Protein AF-A0A8H7E320-F1 (afdb_monomer)

Structure (mmCIF, N/CA/C/O backbone):
data_AF-A0A8H7E320-F1
#
_entry.id   AF-A0A8H7E320-F1
#
loop_
_atom_site.group_PDB
_atom_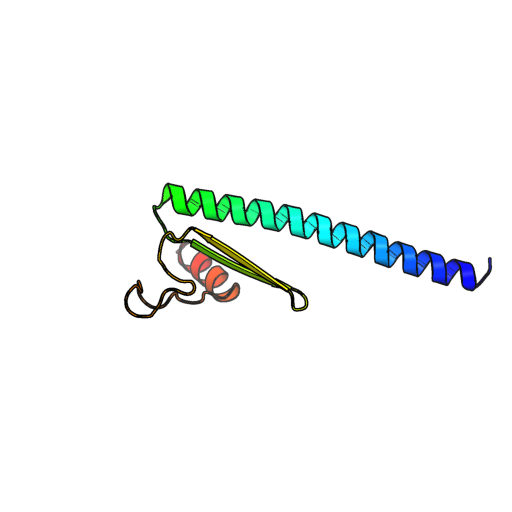site.id
_atom_site.type_symbol
_atom_site.label_atom_id
_atom_site.label_alt_id
_atom_site.label_comp_id
_atom_site.label_asym_id
_atom_site.label_entity_id
_atom_site.label_seq_id
_atom_site.pdbx_PDB_ins_code
_atom_site.Cartn_x
_atom_site.Cartn_y
_atom_site.Cartn_z
_atom_site.occupancy
_atom_site.B_iso_or_equiv
_atom_site.auth_seq_id
_atom_site.auth_comp_id
_atom_site.auth_asym_id
_atom_site.auth_atom_id
_atom_site.pdbx_PDB_model_num
ATOM 1 N N . MET A 1 1 ? -22.421 12.573 41.800 1.00 56.50 1 MET A N 1
ATOM 2 C CA . MET A 1 1 ? -22.522 12.390 40.331 1.00 56.50 1 MET A CA 1
ATOM 3 C C . MET A 1 1 ? -23.097 11.011 40.042 1.00 56.50 1 MET A C 1
ATOM 5 O O . MET A 1 1 ? -22.728 10.071 40.727 1.00 56.50 1 MET A O 1
ATOM 9 N N . SER A 1 2 ? -24.037 10.903 39.100 1.00 69.25 2 SER A N 1
ATOM 10 C CA . SER A 1 2 ? -24.811 9.676 38.833 1.00 69.25 2 SER A CA 1
ATOM 11 C C . SER A 1 2 ? -24.070 8.712 37.897 1.00 69.25 2 SER A C 1
ATOM 13 O O . SER A 1 2 ? -23.440 9.135 36.931 1.00 69.25 2 SER A O 1
ATOM 15 N N . GLU A 1 3 ? -24.215 7.407 38.125 1.00 65.19 3 GLU A N 1
ATOM 16 C CA . GLU A 1 3 ? -23.664 6.302 37.322 1.00 65.19 3 GLU A CA 1
ATOM 17 C C . GLU A 1 3 ? -24.005 6.393 35.815 1.00 65.19 3 GLU A C 1
ATOM 19 O O . GLU A 1 3 ? -23.250 5.950 34.945 1.00 65.19 3 GLU A O 1
ATOM 24 N N . ARG A 1 4 ? -25.134 7.036 35.483 1.00 63.66 4 ARG A N 1
ATOM 25 C CA . ARG A 1 4 ? -25.564 7.291 34.099 1.00 63.66 4 ARG A CA 1
ATOM 26 C C . ARG A 1 4 ? -24.670 8.306 33.380 1.00 63.66 4 ARG A C 1
ATOM 28 O O . ARG A 1 4 ? -24.465 8.178 32.176 1.00 63.66 4 ARG A O 1
ATOM 35 N N . GLN A 1 5 ? -24.099 9.272 34.103 1.00 57.91 5 GLN A N 1
ATOM 36 C CA . GLN A 1 5 ? -23.188 10.267 33.527 1.00 57.91 5 GLN A CA 1
ATOM 37 C C . GLN A 1 5 ? -21.833 9.645 33.158 1.00 57.91 5 GLN A C 1
ATOM 39 O O . GLN A 1 5 ? -21.315 9.926 32.080 1.00 57.91 5 GLN A O 1
ATOM 44 N N . PHE A 1 6 ? -21.311 8.713 33.965 1.00 63.56 6 PHE A N 1
ATOM 45 C CA . PHE A 1 6 ? -20.069 7.988 33.657 1.00 63.56 6 PHE A CA 1
ATOM 46 C C . PHE A 1 6 ? -20.177 7.122 32.393 1.00 63.56 6 PHE A C 1
ATOM 48 O O . PHE A 1 6 ? -19.274 7.124 31.554 1.00 63.56 6 PHE A O 1
ATOM 55 N N . LYS A 1 7 ? -21.302 6.416 32.210 1.00 61.88 7 LYS A N 1
ATOM 56 C CA . LYS A 1 7 ? -21.539 5.606 31.001 1.00 61.88 7 LYS A CA 1
ATOM 57 C C . LYS A 1 7 ? -21.610 6.466 29.736 1.00 61.88 7 LYS A C 1
ATOM 59 O O . LYS A 1 7 ? -21.066 6.069 28.708 1.00 61.88 7 LYS A O 1
ATOM 64 N N . LEU A 1 8 ? -22.231 7.646 29.809 1.00 61.47 8 LEU A N 1
ATOM 65 C CA . LEU A 1 8 ? -22.345 8.558 28.668 1.00 61.47 8 LEU A CA 1
ATOM 66 C C . LEU A 1 8 ? -20.975 9.117 28.247 1.00 61.47 8 LEU A C 1
ATOM 68 O O . LEU A 1 8 ? -20.642 9.096 27.062 1.00 61.47 8 LEU A O 1
ATOM 72 N N . VAL A 1 9 ? -20.152 9.537 29.216 1.00 64.69 9 VAL A N 1
ATOM 73 C CA . VAL A 1 9 ? -18.787 10.035 28.969 1.00 64.69 9 VAL A CA 1
ATOM 74 C C . VAL A 1 9 ? -17.924 8.955 28.308 1.00 64.69 9 VAL A C 1
ATOM 76 O O . VAL A 1 9 ? -17.325 9.208 27.263 1.00 64.69 9 VAL A O 1
ATOM 79 N N . GLY A 1 10 ? -17.953 7.717 28.813 1.00 61.59 10 GLY A N 1
ATOM 80 C CA . GLY A 1 10 ? -17.186 6.611 28.226 1.00 61.59 10 GLY A CA 1
ATOM 81 C C . GLY A 1 10 ? -17.610 6.227 26.797 1.00 61.59 10 GLY A C 1
ATOM 82 O O . GLY A 1 10 ? -16.790 5.754 26.006 1.00 61.59 10 GLY A O 1
ATOM 83 N N . VAL A 1 11 ? -18.877 6.436 26.422 1.00 66.25 11 VAL A N 1
ATOM 84 C CA . VAL A 1 11 ? -19.363 6.219 25.044 1.00 66.25 11 VAL A CA 1
ATOM 85 C C . VAL A 1 11 ? -18.897 7.340 24.109 1.00 66.25 11 VAL A C 1
ATOM 87 O O . VAL A 1 11 ? -18.465 7.063 22.985 1.00 66.25 11 VAL A O 1
ATOM 90 N N . ILE A 1 12 ? -18.928 8.591 24.576 1.00 66.88 12 ILE A N 1
ATOM 91 C CA . ILE A 1 12 ? -18.467 9.764 23.820 1.00 66.88 12 ILE A CA 1
ATOM 92 C C . ILE A 1 12 ? -16.952 9.694 23.585 1.00 66.88 12 ILE A C 1
ATOM 94 O O . ILE A 1 12 ? -16.486 9.890 22.464 1.00 66.88 12 ILE A O 1
ATOM 98 N N . GLU A 1 13 ? -16.165 9.322 24.591 1.00 62.94 13 GLU A N 1
ATOM 99 C CA . GLU A 1 13 ? -14.715 9.161 24.436 1.00 62.94 13 GLU A CA 1
ATOM 100 C C . GLU A 1 13 ? -14.354 8.084 23.402 1.00 62.94 13 GLU A C 1
ATOM 102 O O . GLU A 1 13 ? -13.486 8.292 22.546 1.00 62.94 13 GLU A O 1
ATOM 107 N N . LYS A 1 14 ? -15.063 6.946 23.411 1.00 67.06 14 LYS A N 1
ATOM 108 C CA . LYS A 1 14 ? -14.873 5.873 22.421 1.00 67.06 14 LYS A CA 1
ATOM 109 C C . LYS A 1 14 ? -15.223 6.328 21.002 1.00 67.06 14 LYS A C 1
ATOM 111 O O . LYS A 1 14 ? -14.514 5.967 20.056 1.00 67.06 14 LYS A O 1
ATOM 116 N N . SER A 1 15 ? -16.286 7.116 20.830 1.00 65.31 15 SER A N 1
ATOM 117 C CA . SER A 1 15 ? -16.709 7.611 19.514 1.00 65.31 15 SER A CA 1
ATOM 118 C C . SER A 1 15 ? -15.733 8.659 18.958 1.00 65.31 15 SER A C 1
ATOM 120 O O . SER A 1 15 ? -15.298 8.539 17.807 1.00 65.31 15 SER A O 1
ATOM 122 N N . VAL A 1 16 ? -15.280 9.600 19.792 1.00 70.38 16 VAL A N 1
ATOM 123 C CA . VAL A 1 16 ? -14.269 10.612 19.442 1.00 70.38 16 VAL A CA 1
ATOM 124 C C . VAL A 1 16 ? -12.930 9.953 19.103 1.00 70.38 16 VAL A C 1
ATOM 126 O O . VAL A 1 16 ? -12.298 10.300 18.099 1.00 70.38 16 VAL A O 1
ATOM 129 N N . ASN A 1 17 ? -12.498 8.953 19.878 1.00 73.00 17 ASN A N 1
ATOM 130 C CA . ASN A 1 17 ? -11.264 8.225 19.588 1.00 73.00 17 ASN A CA 1
ATOM 131 C C . ASN A 1 17 ? -11.363 7.454 18.258 1.00 73.00 17 ASN A C 1
ATOM 133 O O . ASN A 1 17 ? -10.454 7.526 17.431 1.00 73.00 17 ASN A O 1
ATOM 137 N N . ARG A 1 18 ? -12.507 6.809 17.977 1.00 71.75 18 ARG A N 1
ATOM 138 C CA . ARG A 1 18 ? -12.763 6.128 16.695 1.00 71.75 18 ARG A CA 1
ATOM 139 C C . ARG A 1 18 ? -12.665 7.087 15.505 1.00 71.75 18 ARG A C 1
ATOM 141 O O . ARG A 1 18 ? -12.009 6.746 14.514 1.00 71.75 18 ARG A O 1
ATOM 148 N N . GLN A 1 19 ? -13.259 8.277 15.604 1.00 73.94 19 GLN A N 1
ATOM 149 C CA . GLN A 1 19 ? -13.162 9.312 14.569 1.00 73.94 19 GLN A CA 1
ATOM 150 C C . GLN A 1 19 ? -11.712 9.783 14.371 1.00 73.94 19 GLN A C 1
ATOM 152 O O . GLN A 1 19 ? -11.233 9.867 13.235 1.00 73.94 19 GLN A O 1
ATOM 157 N N . ARG A 1 20 ? -10.961 10.008 15.460 1.00 75.94 20 ARG A N 1
ATOM 158 C CA . ARG A 1 20 ? -9.532 10.368 15.401 1.00 75.94 20 ARG A CA 1
ATOM 159 C C . ARG A 1 20 ? -8.696 9.280 14.724 1.00 75.94 20 ARG A C 1
ATOM 161 O O . ARG A 1 20 ? -7.891 9.597 13.847 1.00 75.94 20 ARG A 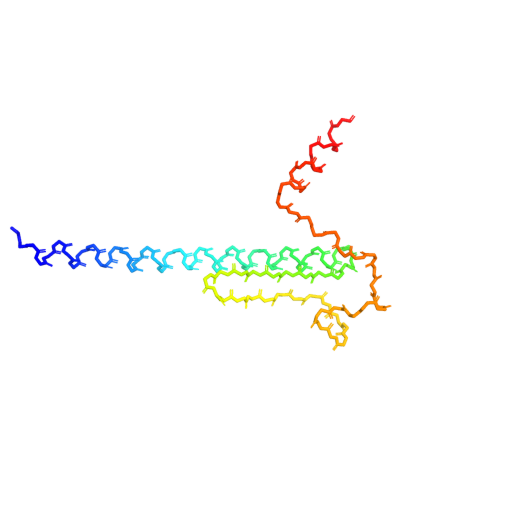O 1
ATOM 168 N N . THR A 1 21 ? -8.894 8.007 15.073 1.00 79.44 21 THR A N 1
ATOM 169 C CA . THR A 1 21 ? -8.206 6.876 14.427 1.00 79.44 21 THR A CA 1
ATOM 170 C C . THR A 1 21 ? -8.518 6.812 12.934 1.00 79.44 21 THR A C 1
ATOM 172 O O . THR A 1 21 ? -7.613 6.605 12.128 1.00 79.44 21 THR A O 1
ATOM 175 N N . GLN A 1 22 ? -9.777 7.019 12.541 1.00 81.88 22 GLN A N 1
ATOM 176 C CA . GLN A 1 22 ? -10.176 7.008 11.135 1.00 81.88 22 GLN A CA 1
ATOM 177 C C . GLN A 1 22 ? -9.536 8.164 10.358 1.00 81.88 22 GLN A C 1
ATOM 179 O O . GLN A 1 22 ? -8.981 7.935 9.287 1.00 81.88 22 GLN A O 1
ATOM 184 N N . ARG A 1 23 ? -9.511 9.380 10.918 1.00 84.00 23 ARG A N 1
ATOM 185 C CA . ARG A 1 23 ? -8.832 10.531 10.299 1.00 84.00 23 ARG A CA 1
ATOM 186 C C . ARG A 1 23 ? -7.328 10.293 10.140 1.00 84.00 23 ARG A C 1
ATOM 188 O O . ARG A 1 23 ? -6.772 10.599 9.087 1.00 84.00 23 ARG A O 1
ATOM 195 N N . LYS A 1 24 ? -6.666 9.720 11.153 1.00 89.50 24 LYS A N 1
ATOM 196 C CA . LYS A 1 24 ? -5.244 9.334 11.073 1.00 89.50 24 LYS A CA 1
ATOM 197 C C . LYS A 1 24 ? -5.006 8.288 9.979 1.00 89.50 24 LYS A C 1
ATOM 199 O O . LYS A 1 24 ? -4.054 8.426 9.216 1.00 89.50 24 LYS A O 1
ATOM 204 N N . LEU A 1 25 ? -5.884 7.288 9.871 1.00 85.25 25 LEU A N 1
ATOM 205 C CA . LEU A 1 25 ? -5.813 6.272 8.821 1.00 85.25 25 LEU A CA 1
ATOM 206 C C . LEU A 1 25 ? -5.938 6.896 7.426 1.00 85.25 25 LEU A C 1
ATOM 208 O O . LEU A 1 25 ? -5.120 6.597 6.566 1.00 85.25 25 LEU A O 1
ATOM 212 N N . TRP A 1 26 ? -6.906 7.791 7.215 1.00 84.31 26 TRP A N 1
ATOM 213 C CA . TRP A 1 26 ? -7.079 8.494 5.941 1.00 84.31 26 TRP A CA 1
ATOM 214 C C . TRP A 1 26 ? -5.850 9.312 5.551 1.00 84.31 26 TRP A C 1
ATOM 216 O O . TRP A 1 26 ? -5.401 9.224 4.410 1.00 84.31 26 TRP A O 1
ATOM 226 N N . LYS A 1 27 ? -5.267 10.055 6.502 1.00 90.44 27 LYS A N 1
ATOM 227 C CA . LYS A 1 27 ? -4.023 10.801 6.265 1.00 90.44 27 LYS A CA 1
ATOM 228 C C . LYS A 1 27 ? -2.890 9.868 5.827 1.00 90.44 27 LYS A C 1
ATOM 230 O O . LYS A 1 27 ? -2.281 10.111 4.794 1.00 90.44 27 LYS A O 1
ATOM 235 N N . ARG A 1 28 ? -2.657 8.773 6.561 1.00 90.12 28 ARG A N 1
ATOM 236 C CA . ARG A 1 28 ? -1.598 7.802 6.231 1.00 90.12 28 ARG A CA 1
ATOM 237 C C . ARG A 1 28 ? -1.839 7.100 4.899 1.00 90.12 28 ARG A C 1
ATOM 239 O O . ARG A 1 28 ? -0.903 6.947 4.128 1.00 90.12 28 ARG A O 1
ATOM 246 N N . LYS A 1 29 ? -3.085 6.719 4.608 1.00 88.25 29 LYS A N 1
ATOM 247 C CA . LYS A 1 29 ? -3.469 6.121 3.325 1.00 88.25 29 LYS A CA 1
ATOM 248 C C . LYS A 1 29 ? -3.170 7.073 2.167 1.00 88.25 29 LYS A C 1
ATOM 250 O O . LYS A 1 29 ? -2.608 6.638 1.173 1.00 88.25 29 LYS A O 1
ATOM 255 N N . ARG A 1 30 ? -3.490 8.365 2.312 1.00 89.75 30 ARG A N 1
ATOM 256 C CA . ARG A 1 30 ? -3.174 9.383 1.301 1.00 89.75 30 ARG A CA 1
ATOM 257 C C . ARG A 1 30 ? -1.668 9.496 1.067 1.00 89.75 30 ARG A C 1
ATOM 259 O O . ARG A 1 30 ? -1.247 9.500 -0.081 1.00 89.75 30 ARG A O 1
ATOM 266 N N . THR A 1 31 ? -0.869 9.545 2.133 1.00 94.56 31 THR A N 1
ATOM 267 C CA . THR A 1 31 ? 0.598 9.568 2.021 1.00 94.56 31 THR A CA 1
ATOM 268 C C . THR A 1 31 ? 1.135 8.316 1.330 1.00 94.56 31 THR A C 1
ATOM 270 O O . THR A 1 31 ? 1.976 8.429 0.448 1.00 94.56 31 THR A O 1
ATOM 273 N N . LEU A 1 32 ? 0.626 7.136 1.696 1.00 92.25 32 LEU A N 1
ATOM 274 C CA . LEU A 1 32 ? 1.059 5.863 1.123 1.00 92.25 32 LEU A CA 1
ATOM 275 C C . LEU A 1 32 ? 0.761 5.789 -0.379 1.00 92.25 32 LEU A C 1
ATOM 277 O O . LEU A 1 32 ? 1.647 5.472 -1.158 1.00 92.25 32 LEU A O 1
ATOM 281 N N . VAL A 1 33 ? -0.454 6.167 -0.785 1.00 90.62 33 VAL A N 1
ATOM 282 C CA . VAL A 1 33 ? -0.833 6.255 -2.204 1.00 90.62 33 VAL A CA 1
ATOM 283 C C . VAL A 1 33 ? 0.036 7.266 -2.951 1.00 90.62 33 VAL A C 1
ATOM 285 O O . VAL A 1 33 ? 0.475 6.976 -4.057 1.00 90.62 33 VAL A O 1
ATOM 288 N N . GLY A 1 34 ? 0.328 8.423 -2.347 1.00 92.88 34 GLY A N 1
ATOM 289 C CA . GLY A 1 34 ? 1.232 9.410 -2.942 1.00 92.88 34 GLY A CA 1
ATOM 290 C C . GLY A 1 34 ? 2.629 8.845 -3.205 1.00 92.88 34 GLY A C 1
ATOM 291 O O . GLY A 1 34 ? 3.183 9.078 -4.272 1.00 92.88 34 GLY A O 1
ATOM 292 N N . LYS A 1 35 ? 3.162 8.040 -2.277 1.00 93.62 35 LYS A N 1
ATOM 293 C CA . LYS A 1 35 ? 4.448 7.353 -2.460 1.00 93.62 35 LYS A CA 1
ATOM 294 C C . LYS A 1 35 ? 4.392 6.286 -3.549 1.00 93.62 35 LYS A C 1
ATOM 296 O O . LYS A 1 35 ? 5.300 6.226 -4.363 1.00 93.62 35 LYS A O 1
ATOM 301 N N . CYS A 1 36 ? 3.318 5.501 -3.616 1.00 90.75 36 CYS A N 1
ATOM 302 C CA . CYS A 1 36 ? 3.119 4.558 -4.716 1.00 90.75 36 CYS A CA 1
ATOM 303 C C . CYS A 1 36 ? 3.072 5.267 -6.079 1.00 90.75 36 CYS A C 1
ATOM 305 O O . CYS A 1 36 ? 3.682 4.798 -7.033 1.00 90.75 36 CYS A O 1
ATOM 307 N N . ASP A 1 37 ? 2.385 6.407 -6.186 1.00 89.88 37 ASP A N 1
ATOM 308 C CA . ASP A 1 37 ? 2.361 7.156 -7.443 1.00 89.88 37 ASP A CA 1
ATOM 309 C C . ASP A 1 37 ? 3.757 7.672 -7.814 1.00 89.88 37 ASP A C 1
ATOM 311 O O . ASP A 1 37 ? 4.205 7.435 -8.934 1.00 89.88 37 ASP A O 1
ATOM 315 N N . GLU A 1 38 ? 4.458 8.306 -6.870 1.00 94.06 38 GLU A N 1
ATOM 316 C CA . GLU A 1 38 ? 5.833 8.794 -7.036 1.00 94.06 38 GLU A CA 1
ATOM 317 C C . GLU A 1 38 ? 6.770 7.681 -7.530 1.00 94.06 38 GLU A C 1
ATOM 319 O O . GLU A 1 38 ? 7.371 7.823 -8.592 1.00 94.06 38 GLU A O 1
ATOM 324 N N . THR A 1 39 ? 6.822 6.540 -6.833 1.00 90.50 39 THR A N 1
ATOM 325 C CA . THR A 1 39 ? 7.654 5.388 -7.216 1.00 90.50 39 THR A CA 1
ATOM 326 C C . THR A 1 39 ? 7.293 4.865 -8.604 1.00 90.50 39 THR A C 1
ATOM 328 O O . THR A 1 39 ? 8.182 4.661 -9.424 1.00 90.50 39 THR A O 1
ATOM 331 N N . GLY A 1 40 ? 6.001 4.711 -8.911 1.00 89.44 40 GLY A N 1
ATOM 332 C CA . GLY A 1 40 ? 5.587 4.249 -10.235 1.00 89.44 40 GLY A CA 1
ATOM 333 C C . GLY A 1 40 ? 5.936 5.231 -11.359 1.00 89.44 40 GLY A C 1
ATOM 334 O O . GLY A 1 40 ? 6.080 4.811 -12.495 1.00 89.44 40 GLY A O 1
ATOM 335 N N . ARG A 1 41 ? 6.068 6.543 -11.082 1.00 88.69 41 ARG A N 1
ATOM 336 C CA . ARG A 1 41 ? 6.566 7.509 -12.088 1.00 88.69 41 ARG A CA 1
ATOM 337 C C . ARG A 1 41 ? 8.080 7.429 -12.228 1.00 88.69 41 ARG A C 1
ATOM 339 O O . ARG A 1 41 ? 8.570 7.464 -13.343 1.00 88.69 41 ARG A O 1
ATOM 346 N N . LEU A 1 42 ? 8.797 7.359 -11.106 1.00 94.38 42 LEU A N 1
ATOM 347 C CA . LEU A 1 42 ? 10.261 7.406 -11.088 1.00 94.38 42 LEU A CA 1
ATOM 348 C C . LEU A 1 42 ? 10.907 6.182 -11.734 1.00 94.38 42 LEU A C 1
ATOM 350 O O . LEU A 1 42 ? 11.962 6.312 -12.343 1.00 94.38 42 LEU A O 1
ATOM 354 N N . TYR A 1 43 ? 10.289 5.014 -11.580 1.00 90.31 43 TYR A N 1
ATOM 355 C CA . TYR A 1 43 ? 10.864 3.739 -12.012 1.00 90.31 43 TYR A CA 1
ATOM 356 C C . TYR A 1 43 ? 10.030 3.031 -13.080 1.00 90.31 43 TYR A C 1
ATOM 358 O O . TYR A 1 43 ? 10.266 1.854 -13.326 1.00 90.31 43 TYR A O 1
ATOM 366 N N . GLU A 1 44 ? 9.022 3.708 -13.648 1.00 84.94 44 GLU A N 1
ATOM 367 C CA . GLU A 1 44 ? 8.093 3.128 -14.636 1.00 84.94 44 GLU A CA 1
ATOM 368 C C . GLU A 1 44 ? 7.493 1.785 -14.178 1.00 84.94 44 GLU A C 1
ATOM 370 O O . GLU A 1 44 ? 7.231 0.879 -14.963 1.00 84.94 44 GLU A O 1
ATOM 375 N N . ALA A 1 45 ? 7.296 1.650 -12.865 1.00 82.50 45 ALA A N 1
ATOM 376 C CA . ALA A 1 45 ? 6.879 0.408 -12.242 1.00 82.50 45 ALA A CA 1
ATOM 377 C C . ALA A 1 45 ? 5.355 0.326 -12.126 1.00 82.50 45 ALA A C 1
ATOM 379 O O . ALA A 1 45 ? 4.697 1.276 -11.679 1.00 82.50 45 ALA A O 1
ATOM 380 N N . ASP A 1 46 ? 4.814 -0.857 -12.407 1.00 80.69 46 ASP A N 1
ATOM 381 C CA . ASP A 1 46 ? 3.442 -1.204 -12.056 1.00 80.69 46 ASP A CA 1
ATOM 382 C C . ASP A 1 46 ? 3.327 -1.399 -10.543 1.00 80.69 46 ASP A C 1
ATOM 384 O O . ASP A 1 46 ? 3.989 -2.254 -9.947 1.00 80.69 46 ASP A O 1
ATOM 388 N N . ILE A 1 47 ? 2.477 -0.594 -9.897 1.00 83.38 47 ILE A N 1
ATOM 389 C CA . ILE A 1 47 ? 2.320 -0.624 -8.438 1.00 83.38 47 ILE A CA 1
ATOM 390 C C . ILE A 1 47 ? 0.900 -0.976 -8.030 1.00 83.38 47 ILE A C 1
ATOM 392 O O . ILE A 1 47 ? -0.089 -0.386 -8.478 1.00 83.38 47 ILE A O 1
ATOM 396 N N . TYR A 1 48 ? 0.828 -1.891 -7.067 1.00 82.19 48 TYR A N 1
ATOM 397 C CA . TYR A 1 48 ? -0.408 -2.384 -6.493 1.00 82.19 48 TYR A CA 1
ATOM 398 C C . TYR A 1 48 ? -0.378 -2.299 -4.975 1.00 82.19 48 TYR A C 1
ATOM 400 O O . TYR A 1 48 ? 0.558 -2.757 -4.321 1.00 82.19 48 TYR A O 1
ATOM 408 N N . LEU A 1 49 ? -1.432 -1.730 -4.397 1.00 85.12 49 LEU A N 1
ATOM 409 C CA . LEU A 1 49 ? -1.557 -1.563 -2.957 1.00 85.12 49 LEU A CA 1
ATOM 410 C C . LEU A 1 49 ? -2.953 -1.980 -2.498 1.00 85.12 49 LEU A C 1
ATOM 412 O O . LEU A 1 49 ? -3.943 -1.309 -2.785 1.00 85.12 49 LEU A O 1
ATOM 416 N N . ALA A 1 50 ? -3.019 -3.048 -1.706 1.00 84.62 50 ALA A N 1
ATOM 417 C CA . ALA A 1 50 ? -4.236 -3.480 -1.033 1.00 84.62 50 ALA A CA 1
ATOM 418 C C . ALA A 1 50 ? -4.177 -3.133 0.462 1.00 84.62 50 ALA A C 1
ATOM 420 O O . ALA A 1 50 ? -3.278 -3.555 1.185 1.00 84.62 50 ALA A O 1
ATOM 421 N N . VAL A 1 51 ? -5.169 -2.385 0.950 1.00 84.06 51 VAL A N 1
ATOM 422 C CA . VAL A 1 51 ? -5.324 -2.058 2.373 1.00 84.06 51 VAL A CA 1
ATOM 423 C C . VAL A 1 51 ? -6.617 -2.680 2.886 1.00 84.06 51 VAL A C 1
ATOM 425 O O . VAL A 1 51 ? -7.710 -2.200 2.577 1.00 84.06 51 VAL A O 1
ATOM 428 N N . ARG A 1 52 ? -6.498 -3.729 3.708 1.00 83.69 52 ARG A N 1
ATOM 429 C CA . ARG A 1 52 ? -7.635 -4.402 4.352 1.00 83.69 52 ARG A CA 1
ATOM 430 C C . ARG A 1 52 ? -7.743 -4.011 5.827 1.00 83.69 52 ARG A C 1
ATOM 432 O O . ARG A 1 52 ? -6.771 -4.077 6.573 1.00 83.69 52 ARG A O 1
ATOM 439 N N . ARG A 1 53 ? -8.939 -3.623 6.276 1.00 81.94 53 ARG A N 1
ATOM 440 C CA . ARG A 1 53 ? -9.236 -3.328 7.687 1.00 81.94 53 ARG A CA 1
ATOM 441 C C . ARG A 1 53 ? -10.701 -3.603 8.002 1.00 81.94 53 ARG A C 1
ATOM 443 O O . ARG A 1 53 ? -11.577 -3.024 7.371 1.00 81.94 53 ARG A O 1
ATOM 450 N N . LYS A 1 54 ? -10.963 -4.400 9.047 1.00 85.56 54 LYS A N 1
ATOM 451 C CA . LYS A 1 54 ? -12.320 -4.676 9.569 1.00 85.56 54 LYS A CA 1
ATOM 452 C C . LYS A 1 54 ? -13.328 -5.044 8.462 1.00 85.56 54 LYS A C 1
ATOM 454 O O . LYS A 1 54 ? -14.391 -4.444 8.376 1.00 85.56 54 LYS A O 1
ATOM 459 N N . GLY A 1 55 ? -12.952 -5.963 7.572 1.00 81.19 55 GLY A N 1
ATOM 460 C CA . GLY A 1 55 ? -13.801 -6.412 6.458 1.00 81.19 55 GLY A CA 1
ATOM 461 C C . GLY A 1 55 ? -13.847 -5.486 5.235 1.00 81.19 55 GLY A C 1
ATOM 462 O O . GLY A 1 55 ? -14.278 -5.921 4.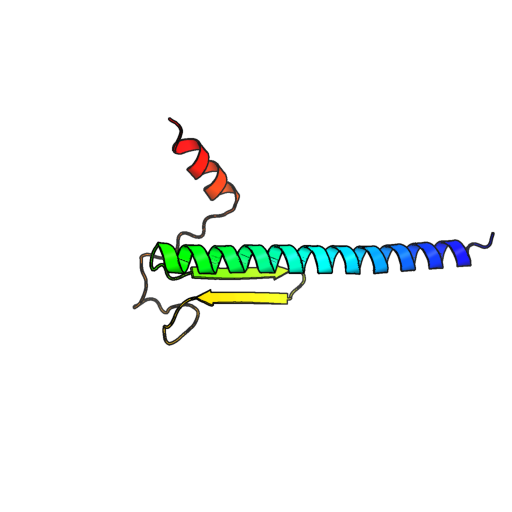177 1.00 81.19 55 GLY A O 1
ATOM 463 N N . SER A 1 56 ? -13.348 -4.248 5.321 1.00 77.50 56 SER A N 1
ATOM 464 C CA . SER A 1 56 ? -13.218 -3.358 4.161 1.00 77.50 56 SER A CA 1
ATOM 465 C C . SER A 1 56 ? -11.863 -3.546 3.478 1.00 77.50 56 SER A C 1
ATOM 467 O O . SER A 1 56 ? -10.839 -3.651 4.158 1.00 77.50 56 SER A O 1
ATOM 469 N N . CYS A 1 57 ? -11.852 -3.566 2.145 1.00 82.31 57 CYS A N 1
ATOM 470 C CA . CYS A 1 57 ? -10.649 -3.572 1.317 1.00 82.31 57 CYS A CA 1
ATOM 471 C C . CYS A 1 57 ? -10.652 -2.329 0.421 1.00 82.31 57 CYS A C 1
ATOM 473 O O . CYS A 1 57 ? -11.627 -2.085 -0.283 1.00 82.31 57 CYS A O 1
ATOM 475 N N . THR A 1 58 ? -9.585 -1.530 0.448 1.00 81.06 58 THR A N 1
ATOM 476 C CA . THR A 1 58 ? -9.324 -0.544 -0.610 1.00 81.06 58 THR A CA 1
ATOM 477 C C . THR A 1 58 ? -8.135 -1.007 -1.427 1.00 81.06 58 THR A C 1
ATOM 479 O O . THR A 1 58 ? -7.091 -1.311 -0.853 1.00 81.06 58 THR A O 1
ATOM 482 N N . ILE A 1 59 ? -8.285 -0.991 -2.745 1.00 83.06 59 ILE A N 1
ATOM 483 C CA . ILE A 1 59 ? -7.218 -1.281 -3.692 1.00 83.06 59 ILE A CA 1
ATOM 484 C C . ILE A 1 59 ? -6.847 0.028 -4.391 1.00 83.06 59 ILE A C 1
ATOM 486 O O . ILE A 1 59 ? -7.722 0.7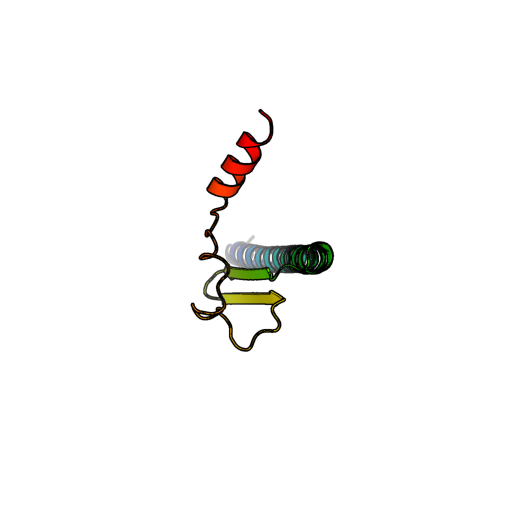69 -4.835 1.00 83.06 59 ILE A O 1
ATOM 490 N N . TYR A 1 60 ? -5.556 0.330 -4.427 1.00 81.88 60 TYR A N 1
ATOM 491 C CA . TYR A 1 60 ? -4.960 1.304 -5.330 1.00 81.88 60 TYR A CA 1
ATOM 492 C C . TYR A 1 60 ? -4.156 0.529 -6.367 1.00 81.88 60 TYR A C 1
ATOM 494 O O . TYR A 1 60 ? -3.414 -0.391 -6.018 1.00 81.88 60 TYR A O 1
ATOM 502 N N . THR A 1 61 ? -4.315 0.907 -7.627 1.00 81.00 61 THR A N 1
ATOM 503 C CA . THR A 1 61 ? -3.557 0.341 -8.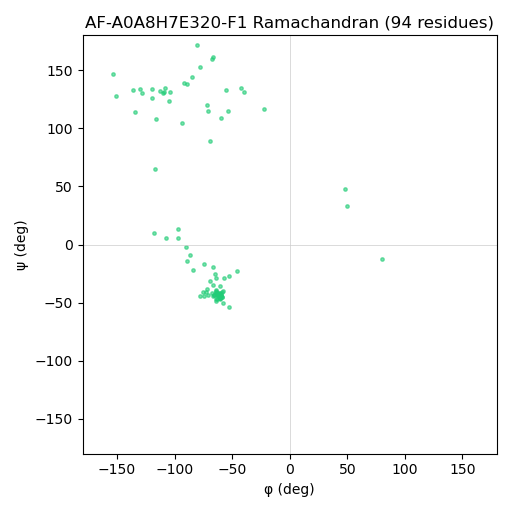733 1.00 81.00 61 THR A CA 1
ATOM 504 C C . THR A 1 61 ? -3.102 1.468 -9.641 1.00 81.00 61 THR A C 1
ATOM 506 O O . THR A 1 61 ? -3.871 2.374 -9.967 1.00 81.00 61 THR A O 1
ATOM 509 N N . LYS A 1 62 ? -1.825 1.411 -9.998 1.00 76.88 62 LYS A N 1
ATOM 510 C CA . LYS A 1 62 ? -1.222 2.191 -11.065 1.00 76.88 62 LYS A CA 1
ATOM 511 C C . LYS A 1 62 ? -0.721 1.205 -12.109 1.00 76.88 62 LYS A C 1
ATOM 513 O O . LYS A 1 62 ? 0.472 1.012 -12.275 1.00 76.88 62 LYS A O 1
ATOM 518 N N . PHE A 1 63 ? -1.683 0.523 -12.706 1.00 73.56 63 PHE A N 1
ATOM 519 C CA . PHE A 1 63 ? -1.512 -0.405 -13.805 1.00 73.56 63 PHE A CA 1
ATOM 520 C C . PHE A 1 63 ? -2.533 -0.014 -14.859 1.00 73.56 63 PHE A C 1
ATOM 522 O O . PHE A 1 63 ? -3.690 0.258 -14.529 1.00 73.56 63 PHE A O 1
ATOM 529 N N . LEU A 1 64 ? -2.092 0.053 -16.109 1.00 64.94 64 LEU A N 1
ATOM 530 C CA . LEU A 1 64 ? -2.944 0.414 -17.242 1.00 64.94 64 LEU A CA 1
ATOM 531 C C . LEU A 1 64 ? -3.474 -0.811 -17.997 1.00 64.94 64 LEU A C 1
ATOM 533 O O . LEU A 1 64 ? -4.117 -0.653 -19.031 1.00 64.94 64 LEU A O 1
ATOM 537 N N . GLY A 1 65 ? -3.215 -2.026 -17.506 1.00 65.75 65 GLY A N 1
ATOM 538 C CA . GLY A 1 65 ? -3.658 -3.240 -18.176 1.00 65.75 65 GLY A CA 1
ATOM 539 C C . GLY A 1 65 ? -5.127 -3.609 -17.927 1.00 65.75 65 GLY A C 1
ATOM 540 O O . GLY A 1 65 ? -5.821 -3.007 -17.101 1.00 65.75 65 GLY A O 1
ATOM 541 N N . PRO A 1 66 ? -5.620 -4.623 -18.656 1.00 60.41 66 PRO A N 1
ATOM 542 C CA . PRO A 1 66 ? -7.049 -4.870 -18.844 1.00 60.41 66 PRO A CA 1
ATOM 543 C C . PRO A 1 66 ? -7.764 -5.468 -17.624 1.00 60.41 66 PRO A C 1
ATOM 545 O O . PRO A 1 66 ? -8.994 -5.443 -17.568 1.00 60.41 66 PRO A O 1
ATOM 548 N N . SER A 1 67 ? -7.041 -6.024 -16.645 1.00 60.44 67 SER A N 1
ATOM 549 C CA . SER A 1 67 ? -7.667 -6.645 -15.473 1.00 60.44 67 SER A CA 1
ATOM 550 C C . SER A 1 67 ? -6.793 -6.640 -14.222 1.00 60.44 67 SER A C 1
ATOM 552 O O . SER A 1 67 ? -5.579 -6.808 -14.298 1.00 60.44 67 SER A O 1
ATOM 554 N N . TRP A 1 68 ? -7.445 -6.522 -13.061 1.00 60.81 68 TRP A N 1
ATOM 555 C CA . TRP A 1 68 ? -6.848 -6.723 -11.740 1.00 60.81 68 TRP A CA 1
ATOM 556 C C . TRP A 1 68 ? -7.449 -7.973 -11.060 1.00 60.81 68 TRP A C 1
ATOM 558 O O . TRP A 1 68 ? -8.678 -8.069 -10.989 1.00 60.81 68 TRP A O 1
ATOM 568 N N . PRO A 1 69 ? -6.638 -8.890 -10.492 1.00 63.19 69 PRO A N 1
ATOM 569 C CA . PRO A 1 69 ? -5.177 -8.941 -10.583 1.00 63.19 69 PRO A CA 1
ATOM 570 C C . PRO A 1 69 ? -4.703 -9.275 -12.013 1.00 63.19 69 PRO A C 1
ATOM 572 O O . PRO A 1 69 ? -5.492 -9.822 -12.789 1.00 63.19 69 PRO A O 1
ATOM 575 N N . PRO A 1 70 ? -3.442 -8.960 -12.367 1.00 62.12 70 PRO A N 1
ATOM 576 C CA . PRO A 1 70 ? -2.852 -9.373 -13.636 1.00 62.12 70 PRO A CA 1
ATOM 577 C C . PRO A 1 70 ? -2.961 -10.890 -13.768 1.00 62.12 70 PRO A C 1
ATOM 579 O O . PRO A 1 70 ? -2.698 -11.625 -12.809 1.00 62.12 70 PRO A O 1
ATOM 582 N N . ARG A 1 71 ? -3.418 -11.363 -14.927 1.00 61.94 71 ARG A N 1
ATOM 583 C CA . ARG A 1 71 ? -3.503 -12.800 -15.209 1.00 61.94 71 ARG A CA 1
ATOM 584 C C . ARG A 1 71 ? -2.113 -13.318 -15.563 1.00 61.94 71 ARG A C 1
ATOM 586 O O . ARG A 1 71 ? -1.299 -12.556 -16.065 1.00 61.94 71 ARG A O 1
ATOM 593 N N . GLY A 1 72 ? -1.884 -14.606 -15.292 1.00 55.75 72 GLY A N 1
ATOM 594 C CA . GLY A 1 72 ? -0.588 -15.303 -15.315 1.00 55.75 72 GLY A CA 1
ATOM 595 C C . GLY A 1 72 ? 0.327 -15.065 -16.521 1.00 55.75 72 GLY A C 1
ATOM 596 O O . GLY A 1 72 ? 1.533 -15.221 -16.377 1.00 55.75 72 GLY A O 1
ATOM 597 N N . ASP A 1 73 ? -0.223 -14.657 -17.662 1.00 56.31 73 ASP A N 1
ATOM 598 C CA . ASP A 1 73 ? 0.526 -14.491 -18.909 1.00 56.31 73 ASP A CA 1
ATOM 599 C C . ASP A 1 73 ? 1.133 -13.078 -19.081 1.00 56.31 73 ASP A C 1
ATOM 601 O O . ASP A 1 73 ? 2.052 -12.911 -19.875 1.00 56.31 73 ASP A O 1
ATOM 605 N N . ASP A 1 74 ? 0.705 -12.087 -18.279 1.00 54.28 74 ASP A N 1
ATOM 606 C CA . ASP A 1 74 ? 1.272 -10.718 -18.219 1.00 54.28 74 ASP A CA 1
ATOM 607 C C . ASP A 1 74 ? 2.294 -10.553 -17.063 1.00 54.28 74 ASP A C 1
ATOM 609 O O . ASP A 1 74 ? 2.636 -9.445 -16.639 1.00 54.28 74 ASP A O 1
ATOM 613 N N . VAL A 1 75 ? 2.732 -11.664 -16.463 1.00 51.84 75 VAL A N 1
ATOM 614 C CA . VAL A 1 75 ? 3.381 -11.700 -15.144 1.00 51.84 75 VAL A CA 1
ATOM 615 C C . VAL A 1 75 ? 4.903 -11.638 -15.283 1.00 51.84 75 VAL A C 1
ATOM 617 O O . VAL A 1 75 ? 5.567 -12.641 -15.534 1.00 51.84 75 VAL A O 1
ATOM 620 N N . TYR A 1 76 ? 5.475 -10.462 -14.989 1.00 53.59 76 TYR A N 1
ATOM 621 C CA . TYR A 1 76 ? 6.757 -10.401 -14.267 1.00 53.59 76 TYR A CA 1
ATOM 622 C C . TYR A 1 76 ? 6.715 -11.435 -13.137 1.00 53.59 76 TYR A C 1
ATOM 624 O O . TYR A 1 76 ? 5.687 -11.470 -12.463 1.00 53.59 76 TYR A O 1
ATOM 632 N N . PRO A 1 77 ? 7.767 -12.250 -12.912 1.00 60.03 77 PRO A N 1
ATOM 633 C CA . PRO A 1 77 ? 7.725 -13.422 -12.032 1.00 60.03 77 PRO A CA 1
ATOM 634 C C . PRO A 1 77 ? 6.916 -13.147 -10.768 1.00 60.03 77 PRO A C 1
ATOM 636 O O . PRO A 1 77 ? 7.117 -12.101 -10.151 1.00 60.03 77 PRO A O 1
ATOM 639 N N . VAL A 1 78 ? 5.995 -14.072 -10.447 1.00 55.66 78 VAL A N 1
ATOM 640 C CA . VAL A 1 78 ? 5.002 -13.997 -9.358 1.00 55.66 78 VAL A CA 1
ATOM 641 C C . VAL A 1 78 ? 5.456 -13.017 -8.278 1.00 55.66 78 VAL A C 1
ATOM 643 O O . VAL A 1 78 ? 6.497 -13.278 -7.665 1.00 55.66 78 VAL A O 1
ATOM 646 N N . PRO A 1 79 ? 4.726 -11.910 -8.030 1.00 56.50 79 PRO A N 1
ATOM 647 C CA . PRO A 1 79 ? 5.171 -10.908 -7.077 1.00 56.50 79 PRO A CA 1
ATOM 648 C C . PRO A 1 79 ? 5.464 -11.602 -5.754 1.00 56.50 79 PRO A C 1
ATOM 650 O O . PRO A 1 79 ? 4.568 -12.183 -5.135 1.00 56.50 79 PRO A O 1
ATOM 653 N N . ILE A 1 80 ? 6.736 -11.580 -5.347 1.00 64.25 80 ILE A N 1
ATOM 654 C CA . ILE A 1 80 ? 7.151 -12.101 -4.052 1.00 64.25 80 ILE A CA 1
ATOM 655 C C . ILE A 1 80 ? 6.369 -11.285 -3.036 1.00 64.25 80 ILE A C 1
ATOM 657 O O . ILE A 1 80 ? 6.606 -10.087 -2.867 1.00 64.25 80 ILE A O 1
ATOM 661 N N . ILE A 1 81 ? 5.391 -11.919 -2.391 1.00 66.81 81 ILE A N 1
ATOM 662 C CA . ILE A 1 81 ? 4.603 -11.278 -1.347 1.00 66.81 81 ILE A CA 1
ATOM 663 C C . ILE A 1 81 ? 5.549 -11.085 -0.165 1.00 66.81 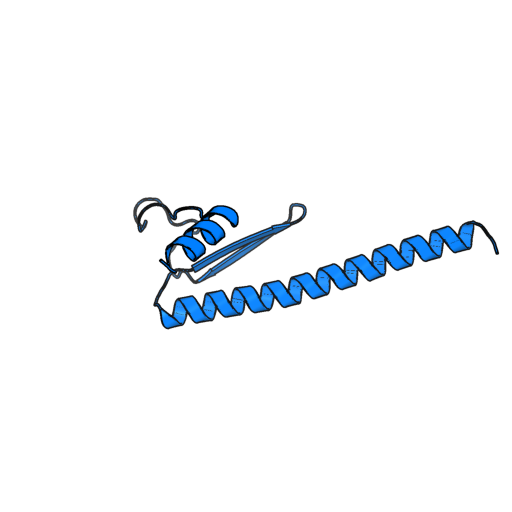81 ILE A C 1
ATOM 665 O O . ILE A 1 81 ? 5.690 -11.951 0.697 1.00 66.81 81 ILE A O 1
ATOM 669 N N . MET A 1 82 ? 6.243 -9.949 -0.144 1.00 65.94 82 MET A N 1
ATOM 670 C CA . MET A 1 82 ? 7.091 -9.592 0.977 1.00 65.94 82 MET A CA 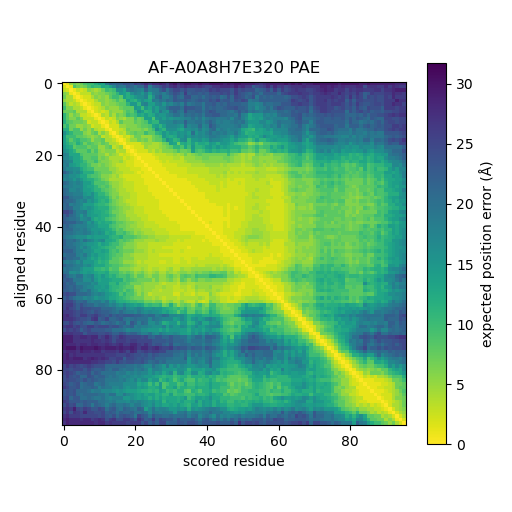1
ATOM 671 C C . MET A 1 82 ? 6.193 -9.242 2.153 1.00 65.94 82 MET A C 1
ATOM 673 O O . MET A 1 82 ? 5.447 -8.260 2.145 1.00 65.94 82 MET A O 1
ATOM 677 N N . THR A 1 83 ? 6.276 -10.061 3.195 1.00 76.56 83 THR A N 1
ATOM 678 C CA . THR A 1 83 ? 5.729 -9.682 4.492 1.00 76.56 83 THR A CA 1
ATOM 679 C C . THR A 1 83 ? 6.529 -8.503 5.054 1.00 76.56 83 THR A C 1
ATOM 681 O O . THR A 1 83 ? 7.671 -8.249 4.659 1.00 76.56 83 THR A O 1
ATOM 684 N N . ALA A 1 84 ? 5.956 -7.785 6.023 1.00 73.62 84 ALA A N 1
ATOM 685 C CA . ALA A 1 84 ? 6.677 -6.714 6.711 1.00 73.62 84 ALA A CA 1
ATOM 686 C C . ALA A 1 84 ? 7.980 -7.211 7.370 1.00 73.62 84 ALA A C 1
ATOM 688 O O . ALA A 1 84 ? 8.932 -6.446 7.502 1.00 73.62 84 ALA A O 1
ATOM 689 N N . GLU A 1 85 ? 8.034 -8.481 7.777 1.00 78.38 85 GLU A N 1
ATOM 690 C CA . GLU A 1 85 ? 9.229 -9.105 8.351 1.00 78.38 85 GLU A CA 1
ATOM 691 C C . GLU A 1 85 ? 10.279 -9.403 7.285 1.00 78.38 85 GLU A C 1
ATOM 693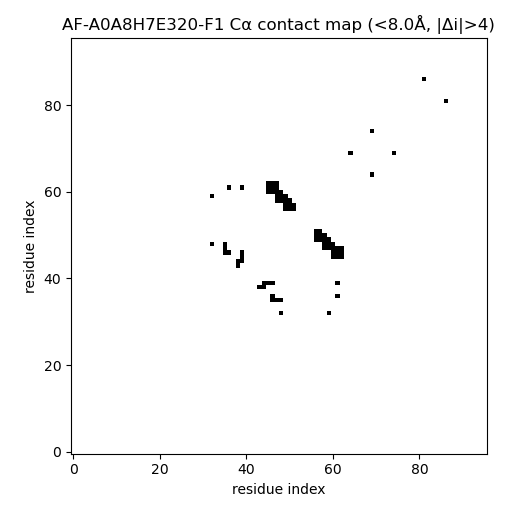 O O . GLU A 1 85 ? 11.443 -9.051 7.469 1.00 78.38 85 GLU A O 1
ATOM 698 N N . SER A 1 86 ? 9.861 -9.949 6.141 1.00 76.88 86 SER A N 1
ATOM 699 C CA . SER A 1 86 ? 10.738 -10.183 4.990 1.00 76.88 86 SER A CA 1
ATOM 700 C C . SER A 1 86 ? 11.393 -8.883 4.516 1.00 76.88 86 SER A C 1
ATOM 702 O O . SER A 1 86 ? 12.586 -8.863 4.225 1.00 76.88 86 SER A O 1
ATOM 704 N N . LEU A 1 87 ? 10.642 -7.774 4.505 1.00 74.62 87 LEU A N 1
ATOM 705 C CA . LEU A 1 87 ? 11.181 -6.455 4.165 1.00 74.62 87 LEU A CA 1
ATOM 706 C C . LEU A 1 87 ? 12.240 -5.996 5.176 1.00 74.62 87 LEU A C 1
ATOM 708 O O . LEU A 1 87 ? 13.322 -5.569 4.789 1.00 74.62 87 LEU A O 1
ATOM 712 N N . ARG A 1 88 ? 11.955 -6.129 6.479 1.00 79.75 88 ARG A N 1
ATOM 713 C CA . ARG A 1 88 ? 12.908 -5.776 7.545 1.00 79.75 88 ARG A CA 1
ATOM 714 C C . ARG A 1 88 ? 14.195 -6.596 7.470 1.00 79.75 88 ARG A C 1
ATOM 716 O O . ARG A 1 88 ? 15.252 -6.076 7.800 1.00 79.75 88 ARG A O 1
ATOM 723 N N . GLN A 1 89 ? 14.107 -7.866 7.079 1.00 79.31 89 GLN A N 1
ATOM 724 C CA . GLN A 1 89 ? 15.270 -8.736 6.905 1.00 79.31 89 GLN A CA 1
ATOM 725 C C . GLN A 1 89 ? 16.085 -8.366 5.663 1.00 79.31 89 GLN A C 1
ATOM 727 O O . GLN A 1 89 ? 17.309 -8.350 5.738 1.00 79.31 89 GLN A O 1
ATOM 732 N N . ALA A 1 90 ? 15.428 -8.030 4.550 1.00 72.31 90 ALA A N 1
ATOM 733 C CA . ALA A 1 90 ? 16.106 -7.594 3.331 1.00 72.31 90 ALA A CA 1
ATOM 734 C C . ALA A 1 90 ? 16.893 -6.292 3.549 1.00 72.31 90 ALA A C 1
ATOM 736 O O . ALA A 1 90 ? 18.056 -6.225 3.175 1.00 72.31 90 ALA A O 1
ATOM 737 N N . SER A 1 91 ? 16.305 -5.306 4.239 1.00 71.31 91 SER A N 1
ATOM 738 C CA . SER A 1 91 ? 16.982 -4.036 4.542 1.00 71.31 91 SER A CA 1
ATOM 739 C C . SER A 1 91 ? 18.176 -4.167 5.491 1.00 71.31 91 SER A C 1
ATOM 741 O O . SER A 1 91 ? 18.989 -3.261 5.541 1.00 71.31 91 SER A O 1
ATOM 743 N N . ARG A 1 92 ? 18.284 -5.257 6.263 1.00 72.81 92 ARG A N 1
ATOM 744 C CA . ARG A 1 92 ? 19.445 -5.506 7.138 1.00 72.81 92 ARG A CA 1
ATOM 745 C C . ARG A 1 92 ? 20.614 -6.164 6.413 1.00 72.81 92 ARG A C 1
ATOM 747 O O . ARG A 1 92 ? 21.722 -6.103 6.912 1.00 72.81 92 ARG A O 1
ATOM 754 N N . LYS A 1 93 ? 20.360 -6.831 5.284 1.00 61.59 93 LYS A N 1
ATOM 755 C CA . LYS A 1 93 ? 21.389 -7.528 4.496 1.00 61.59 93 LYS A CA 1
ATOM 756 C C . LYS A 1 93 ? 22.098 -6.623 3.488 1.00 61.59 93 LYS A C 1
ATOM 758 O O . LYS A 1 93 ? 23.032 -7.076 2.847 1.00 61.59 93 LYS A O 1
ATOM 763 N N . SER A 1 94 ? 21.618 -5.398 3.297 1.00 59.88 94 SER A N 1
ATOM 764 C CA . SER A 1 94 ? 22.189 -4.423 2.363 1.00 59.88 94 SER A CA 1
ATOM 765 C C . SER A 1 94 ? 23.256 -3.514 2.985 1.00 59.88 94 SER A C 1
ATOM 767 O O . SER A 1 94 ? 23.801 -2.685 2.264 1.00 59.88 94 SER A O 1
ATOM 769 N N . ASP A 1 95 ? 23.525 -3.657 4.288 1.00 58.22 95 ASP A N 1
ATOM 770 C CA . ASP A 1 95 ? 24.461 -2.817 5.052 1.00 58.22 95 ASP A CA 1
ATOM 771 C C . ASP A 1 95 ? 25.783 -3.544 5.418 1.00 58.22 95 ASP A C 1
ATOM 773 O O . ASP A 1 95 ? 26.602 -2.964 6.130 1.00 58.22 95 ASP A O 1
ATOM 777 N N . ASP A 1 96 ? 25.988 -4.776 4.928 1.00 47.72 96 ASP A N 1
ATOM 778 C CA . ASP A 1 96 ? 27.237 -5.567 5.018 1.00 47.72 96 ASP A CA 1
ATOM 779 C C . ASP A 1 96 ? 27.896 -5.684 3.630 1.00 47.72 96 ASP A C 1
ATOM 781 O O . ASP A 1 96 ? 29.147 -5.650 3.557 1.00 47.72 96 ASP A O 1
#

Organism: NCBI:txid364733

pLDDT: mean 74.32, std 12.27, range [47.72, 94.56]

Solvent-accessible surface area (backbone atoms only — not comparable to full-atom values): 6041 Å² total; per-residue (Å²): 137,60,75,69,57,58,54,51,52,58,51,51,53,52,51,54,48,52,52,51,52,50,55,52,48,52,53,52,51,50,53,52,52,51,50,49,52,50,49,27,65,77,66,74,39,76,40,78,44,80,50,74,57,95,92,45,72,49,76,48,72,56,65,91,69,98,55,88,74,76,56,84,89,77,55,71,75,76,78,78,82,68,48,78,63,55,49,58,54,55,67,60,67,75,79,118

Radius of gyration: 20.45 Å; Cα contacts (8 Å, |Δi|>4): 39; chains: 1; bounding box: 53×28×59 Å

Foldseek 3Di:
DDPVVVVVVVVVVVVVVVVVVVVVVVVVVVVVLVVQVVVCVVPVDWDWDWDDDPRDIDIDTPDPDDDPPDDPVVDPPDPPPQDPVNVVVVVVVVVD

Secondary structure (DSSP, 8-state):
--HHHHHHHHHHHHHHHHHHHHHHHHHHHHHHHHHHHHHHHHS---EEEEEEETTEEEEEEE--SSSSSPPGGG-SS------HHHHHHHHHTT--

Nearest PDB structures (foldseek):
  7zvw-assembly1_C  TM=2.835E-01  e=6.593E+00  Komagataella phaffii GS115
  6r10-assembly1_G  TM=2.755E-01  e=8.037E+00  Thermus thermophilus HB8

Mean predicted aligned error: 12.3 Å

Sequence (96 aa):
MSERQFKLVGVIEKSVNRQRTQRKLWKRKRTLVGKCDETGRLYEADIYLAVRRKGSCTIYTKFLGPSWPPRGDDVYPVPIIMTAESLRQASRK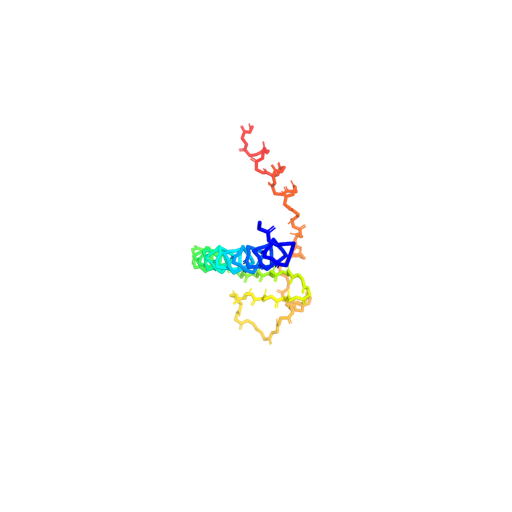SDD